Protein AF-A0A5B6U349-F1 (afdb_monomer_lite)

Structure (mmCIF, N/CA/C/O backbone):
data_AF-A0A5B6U349-F1
#
_entry.id   AF-A0A5B6U349-F1
#
loop_
_atom_site.group_PDB
_atom_site.id
_atom_site.type_symbol
_atom_site.label_atom_id
_atom_site.label_alt_id
_atom_site.label_comp_id
_atom_site.label_asym_id
_atom_site.label_entity_id
_atom_site.label_seq_id
_atom_site.pdbx_PDB_ins_code
_atom_site.Cartn_x
_atom_site.Cartn_y
_atom_site.Cartn_z
_atom_site.occupancy
_atom_site.B_iso_or_equiv
_atom_site.auth_seq_id
_atom_site.auth_comp_id
_atom_site.auth_asym_id
_atom_site.auth_atom_id
_atom_site.pdbx_PDB_model_num
ATOM 1 N N . MET A 1 1 ? 11.883 23.076 -1.781 1.00 59.03 1 MET A N 1
ATOM 2 C CA . MET A 1 1 ? 11.135 21.819 -1.512 1.00 59.03 1 MET A CA 1
ATOM 3 C C . MET A 1 1 ? 11.183 21.326 -0.061 1.00 59.03 1 MET A C 1
ATOM 5 O O . MET A 1 1 ? 10.115 21.144 0.507 1.00 59.03 1 MET A O 1
ATOM 9 N N . LYS A 1 2 ? 12.353 21.132 0.577 1.00 74.56 2 LYS A N 1
ATOM 10 C CA . LYS A 1 2 ? 12.450 20.587 1.959 1.00 74.56 2 LYS A CA 1
ATOM 11 C C . LYS A 1 2 ? 11.617 21.345 3.011 1.00 74.56 2 LYS A C 1
ATOM 13 O O . LYS A 1 2 ? 11.087 20.731 3.930 1.00 74.56 2 LYS A O 1
ATOM 18 N N . PHE A 1 3 ? 11.469 22.661 2.856 1.00 86.25 3 PHE A N 1
ATOM 19 C CA . PHE A 1 3 ? 10.670 23.489 3.761 1.00 86.25 3 PHE A CA 1
ATOM 20 C C . PHE A 1 3 ? 9.172 23.157 3.702 1.00 86.25 3 PHE A C 1
ATOM 22 O O . PHE A 1 3 ? 8.559 22.965 4.744 1.00 86.25 3 PHE A O 1
ATOM 29 N N . ILE A 1 4 ? 8.610 22.992 2.501 1.00 87.25 4 ILE A N 1
ATOM 30 C CA . ILE A 1 4 ? 7.185 22.680 2.299 1.00 87.25 4 ILE A CA 1
ATOM 31 C C . ILE A 1 4 ? 6.847 21.319 2.914 1.00 87.25 4 ILE A C 1
ATOM 33 O O . ILE A 1 4 ? 5.899 21.211 3.682 1.00 87.25 4 ILE A O 1
ATOM 37 N N . ILE A 1 5 ? 7.678 20.301 2.672 1.00 84.69 5 ILE A N 1
ATOM 38 C CA . ILE A 1 5 ? 7.487 18.963 3.254 1.00 84.69 5 ILE A CA 1
ATOM 39 C C . ILE A 1 5 ? 7.512 19.029 4.790 1.00 84.69 5 ILE A C 1
ATOM 41 O O . ILE A 1 5 ? 6.648 18.455 5.447 1.00 84.69 5 ILE A O 1
ATOM 45 N N . LYS A 1 6 ? 8.456 19.778 5.376 1.00 84.88 6 LYS A N 1
ATOM 46 C CA . LYS A 1 6 ? 8.568 19.933 6.836 1.00 84.88 6 LYS A CA 1
ATOM 47 C C . LYS A 1 6 ? 7.387 20.707 7.440 1.00 84.88 6 LYS A C 1
ATOM 49 O O . LYS A 1 6 ? 6.979 20.405 8.559 1.00 84.88 6 LYS A O 1
ATOM 54 N N . GLN A 1 7 ? 6.832 21.679 6.714 1.00 84.44 7 GLN A N 1
ATOM 55 C CA . GLN A 1 7 ? 5.622 22.402 7.119 1.00 84.44 7 GLN A CA 1
ATOM 56 C C . GLN A 1 7 ? 4.391 21.489 7.082 1.00 84.44 7 GLN A C 1
ATOM 58 O O . GLN A 1 7 ? 3.695 21.372 8.088 1.00 84.44 7 GLN A O 1
ATOM 63 N N . LEU A 1 8 ? 4.188 20.746 5.989 1.00 81.62 8 LEU A N 1
ATOM 64 C CA . LEU A 1 8 ? 3.081 19.791 5.863 1.00 81.62 8 LEU A CA 1
ATOM 65 C C . LEU A 1 8 ? 3.147 18.689 6.932 1.00 81.62 8 LEU A C 1
ATOM 67 O O . LEU A 1 8 ? 2.134 18.357 7.540 1.00 81.62 8 LEU A O 1
ATOM 71 N N . GLN A 1 9 ? 4.343 18.177 7.245 1.00 79.06 9 GLN A N 1
ATOM 72 C CA . GLN A 1 9 ? 4.542 17.203 8.326 1.00 79.06 9 GLN A CA 1
ATOM 73 C C . GLN A 1 9 ? 4.193 17.757 9.717 1.00 79.06 9 GLN A C 1
ATOM 75 O O . GLN A 1 9 ? 3.737 17.005 10.572 1.00 79.06 9 GLN A O 1
ATOM 80 N N . ARG A 1 10 ? 4.388 19.056 9.971 1.00 77.25 10 ARG A N 1
ATOM 81 C CA . ARG A 1 10 ? 4.006 19.692 11.245 1.00 77.25 10 ARG A CA 1
ATOM 82 C C . ARG A 1 10 ? 2.511 19.981 11.320 1.00 77.25 10 ARG A C 1
ATOM 84 O O . ARG A 1 10 ? 1.909 19.770 12.367 1.00 77.25 10 ARG A O 1
ATOM 91 N N . GLN A 1 11 ? 1.929 20.440 10.216 1.00 76.00 11 GLN A N 1
ATOM 92 C CA . GLN A 1 11 ? 0.519 20.812 10.132 1.00 76.00 11 GLN A CA 1
ATOM 93 C C . GLN A 1 11 ? -0.399 19.585 10.157 1.00 76.00 11 GLN A C 1
ATOM 95 O O . GLN A 1 11 ? -1.392 19.575 10.882 1.00 76.00 11 GLN A O 1
ATOM 100 N N . PHE A 1 12 ? -0.038 18.539 9.410 1.00 75.38 12 PHE A N 1
ATOM 101 C CA . PHE A 1 12 ? -0.879 17.362 9.207 1.00 75.38 12 PHE A CA 1
ATOM 102 C C . PHE A 1 12 ? -0.311 16.083 9.825 1.00 75.38 12 PHE A C 1
ATOM 104 O O . PHE A 1 12 ? -1.019 15.094 9.859 1.00 75.38 12 PHE A O 1
ATOM 111 N N . GLY A 1 13 ? 0.919 16.053 10.348 1.00 76.62 13 GLY A N 1
ATOM 112 C CA . GLY A 1 13 ? 1.557 14.816 10.826 1.00 76.62 13 GLY A CA 1
ATOM 113 C C . GLY A 1 13 ? 0.795 14.104 11.944 1.00 76.62 13 GLY A C 1
ATOM 114 O O . GLY A 1 13 ? 0.049 13.167 11.687 1.00 76.62 13 GLY A O 1
ATOM 115 N N . ARG A 1 14 ? 0.987 14.512 13.205 1.00 70.19 14 ARG A N 1
ATOM 116 C CA . ARG A 1 14 ? 0.288 13.856 14.328 1.00 70.19 14 ARG A CA 1
ATOM 117 C C . ARG A 1 14 ? -1.223 14.101 14.311 1.00 70.19 14 ARG A C 1
ATOM 119 O O . ARG A 1 14 ? -1.964 13.208 14.690 1.00 70.19 14 ARG A O 1
ATOM 126 N N . ARG A 1 15 ? -1.665 15.271 13.835 1.00 72.00 15 ARG A N 1
ATOM 127 C CA . ARG A 1 15 ? -3.088 15.643 13.796 1.00 72.00 15 ARG A CA 1
ATOM 128 C C . ARG A 1 15 ? -3.910 14.795 12.824 1.00 72.00 15 ARG A C 1
ATOM 130 O O . ARG A 1 15 ? -5.036 14.482 13.158 1.00 72.00 15 ARG A O 1
ATOM 137 N N . SER A 1 16 ? -3.363 14.371 11.677 1.00 73.56 16 SER A N 1
ATOM 138 C CA . SER A 1 16 ? -4.096 13.469 10.759 1.00 73.56 16 SER A CA 1
ATOM 139 C C . SER A 1 16 ? -4.258 12.046 11.290 1.00 73.56 16 SER A C 1
ATOM 141 O O . SER A 1 16 ? -5.055 11.286 10.757 1.00 73.56 16 SER A O 1
ATOM 143 N N . LYS A 1 17 ? -3.486 11.674 12.316 1.00 72.88 17 LYS A N 1
ATOM 144 C CA . LYS A 1 17 ? -3.538 10.354 12.956 1.00 72.88 17 LYS A CA 1
ATOM 145 C C . LYS A 1 17 ? -4.343 10.355 14.252 1.00 72.88 17 LYS A C 1
ATOM 147 O O . LYS A 1 17 ? -4.484 9.303 14.864 1.00 72.88 17 LYS A O 1
ATOM 152 N N . GLN A 1 18 ? -4.775 11.526 14.712 1.00 84.19 18 GLN A N 1
ATOM 153 C CA . GLN A 1 18 ? -5.564 11.648 15.924 1.00 84.19 18 GLN A CA 1
ATOM 154 C C . GLN A 1 18 ? -7.031 11.481 15.544 1.00 84.19 18 GLN A C 1
ATOM 156 O O . GLN A 1 18 ? -7.542 12.256 14.741 1.00 84.19 18 GLN A O 1
ATOM 161 N N . LEU A 1 19 ? -7.665 10.455 16.101 1.00 84.31 19 LEU A N 1
ATOM 162 C CA . LEU A 1 19 ? -9.101 10.256 15.978 1.00 84.31 19 LEU A CA 1
ATOM 163 C C . LEU A 1 19 ? -9.806 11.216 16.935 1.00 84.31 19 LEU A C 1
ATOM 165 O O . LEU A 1 19 ? -9.416 11.330 18.101 1.00 84.31 19 LEU A O 1
ATOM 169 N N . ASP A 1 20 ? -10.806 11.923 16.425 1.00 88.69 20 ASP A N 1
ATOM 170 C CA . ASP A 1 20 ? -11.769 12.634 17.265 1.00 88.69 20 ASP A CA 1
ATOM 171 C C . ASP A 1 20 ? -12.695 11.616 17.974 1.00 88.69 20 ASP A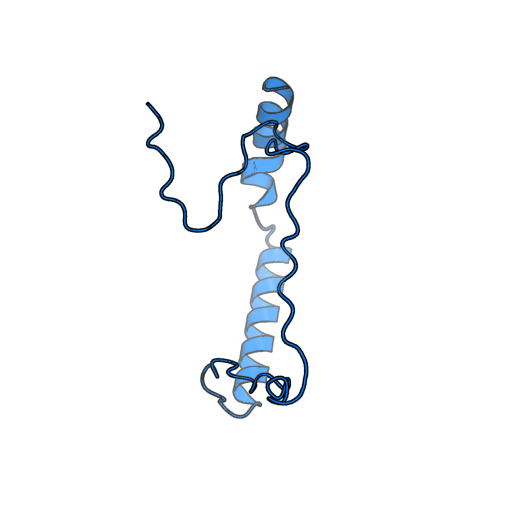 C 1
ATOM 173 O O . ASP A 1 20 ? -12.870 10.514 17.441 1.00 88.69 20 ASP A O 1
ATOM 177 N N . PRO A 1 21 ? -13.263 11.911 19.163 1.00 92.56 21 PRO A N 1
ATOM 178 C CA . PRO A 1 21 ? -14.073 10.949 19.913 1.00 92.56 21 PRO A CA 1
ATOM 179 C C . PRO A 1 21 ? -15.205 10.305 19.107 1.00 92.56 21 PRO A C 1
ATOM 181 O O . PRO A 1 21 ? -15.411 9.100 19.230 1.00 92.56 21 PRO A O 1
ATOM 184 N N . ASP A 1 22 ? -15.867 11.058 18.226 1.00 92.06 22 ASP A N 1
ATOM 185 C CA . ASP A 1 22 ? -16.941 10.515 17.386 1.00 92.06 22 ASP A CA 1
ATOM 186 C C . ASP A 1 22 ? -16.404 9.484 16.375 1.00 92.06 22 ASP A C 1
ATOM 188 O O . ASP A 1 22 ? -17.051 8.480 16.083 1.00 92.06 22 ASP A O 1
ATOM 192 N N . GLN A 1 23 ? -15.183 9.688 15.865 1.00 89.62 23 GLN A N 1
ATOM 193 C CA . GLN A 1 23 ? -14.523 8.733 14.969 1.00 89.62 23 GLN A CA 1
ATOM 194 C C . GLN A 1 23 ? -14.067 7.473 15.707 1.00 89.62 23 GLN A C 1
ATOM 196 O O . GLN A 1 23 ? -14.100 6.388 15.133 1.00 89.62 23 GLN A O 1
ATOM 201 N N . ALA A 1 24 ? -13.614 7.616 16.956 1.00 93.94 24 ALA A N 1
ATOM 202 C CA . ALA A 1 24 ? -13.254 6.476 17.791 1.00 93.94 24 ALA A CA 1
ATOM 203 C C . ALA A 1 24 ? -14.486 5.604 18.075 1.00 93.94 24 ALA A C 1
ATOM 205 O O . ALA A 1 24 ? -14.430 4.397 17.858 1.00 93.94 24 ALA A O 1
ATOM 206 N N . LEU A 1 25 ? -15.611 6.225 18.443 1.00 96.06 25 LEU A N 1
ATOM 207 C CA . LEU A 1 25 ? -16.874 5.526 18.673 1.00 96.06 25 LEU A CA 1
ATOM 208 C C . LEU A 1 25 ? -17.378 4.808 17.412 1.00 96.06 25 LEU A C 1
ATOM 210 O O . LEU A 1 25 ? -17.745 3.640 17.475 1.00 96.06 25 LEU A O 1
ATOM 214 N N . ALA A 1 26 ? -17.328 5.463 16.249 1.00 95.56 26 ALA A N 1
ATOM 215 C CA . ALA A 1 26 ? -17.739 4.844 14.989 1.00 95.56 26 ALA A CA 1
ATOM 216 C C . ALA A 1 26 ? -16.900 3.601 14.623 1.00 95.56 26 ALA A C 1
ATOM 218 O O . ALA A 1 26 ? -17.416 2.664 14.017 1.00 95.56 26 ALA A O 1
ATOM 219 N N . LEU A 1 27 ? -15.610 3.570 14.979 1.00 95.94 27 LEU A N 1
ATOM 220 C CA . LEU A 1 27 ? -14.770 2.382 14.784 1.00 95.94 27 LEU A CA 1
ATOM 221 C C . LEU A 1 27 ? -15.152 1.250 15.743 1.00 95.94 27 LEU A C 1
ATOM 223 O O . LEU A 1 27 ? -15.184 0.099 15.321 1.00 95.94 27 LEU A O 1
ATOM 227 N N . GLU A 1 28 ? -15.488 1.567 16.993 1.00 95.69 28 GLU A N 1
ATOM 228 C CA . GLU A 1 28 ? -15.977 0.573 17.957 1.00 95.69 28 GLU A CA 1
ATOM 229 C C . GLU A 1 28 ? -17.316 -0.042 17.516 1.00 95.69 28 GLU A C 1
ATOM 231 O O . GLU A 1 28 ? -17.513 -1.252 17.639 1.00 95.69 28 GLU A O 1
ATOM 236 N N . GLU A 1 29 ? -18.223 0.761 16.948 1.00 97.38 29 GLU A N 1
ATOM 237 C CA . GLU A 1 29 ? -19.476 0.270 16.356 1.00 97.38 29 GLU A CA 1
ATOM 238 C C . GLU A 1 29 ? -19.217 -0.670 15.170 1.00 97.38 29 GLU A C 1
ATOM 240 O O . GLU A 1 29 ? -19.805 -1.751 15.096 1.00 97.38 29 GLU A O 1
ATOM 245 N N . LEU A 1 30 ? -18.290 -0.302 14.277 1.00 97.00 30 LEU A N 1
ATOM 246 C CA . LEU A 1 30 ? -17.871 -1.156 13.162 1.00 97.00 30 LEU A CA 1
ATOM 247 C C . LEU A 1 30 ? -17.261 -2.475 13.650 1.00 97.00 30 LEU A C 1
ATOM 249 O O . LEU A 1 30 ? -17.593 -3.529 13.109 1.00 97.00 30 LEU A O 1
ATOM 253 N N . ASP A 1 31 ? -16.407 -2.441 14.674 1.00 96.19 31 ASP A N 1
ATOM 254 C CA . ASP A 1 31 ? -15.822 -3.646 15.269 1.00 96.19 31 ASP A CA 1
ATOM 255 C C . ASP A 1 31 ? -16.908 -4.552 15.881 1.00 96.19 31 ASP A C 1
ATOM 257 O O . ASP A 1 31 ? -16.862 -5.776 15.721 1.00 96.19 31 ASP A O 1
ATOM 261 N N . ALA A 1 32 ? -17.927 -3.975 16.528 1.00 96.12 32 ALA A N 1
ATOM 262 C CA . ALA A 1 32 ? -19.065 -4.723 17.062 1.00 96.12 32 ALA A CA 1
ATOM 263 C C . ALA A 1 32 ? -19.922 -5.367 15.957 1.00 96.12 32 ALA A C 1
ATOM 265 O O . ALA A 1 32 ? -20.397 -6.497 16.114 1.00 96.12 32 ALA A O 1
ATOM 266 N N . ASP A 1 33 ? -20.114 -4.672 14.836 1.00 95.31 33 ASP A N 1
ATOM 267 C CA . ASP A 1 33 ? -20.814 -5.206 13.669 1.00 95.31 33 ASP A CA 1
ATOM 268 C C . ASP A 1 33 ? -20.019 -6.334 13.000 1.00 95.31 33 ASP A C 1
ATOM 270 O O . ASP A 1 33 ? -20.591 -7.390 12.723 1.00 95.31 33 ASP A O 1
ATOM 274 N N . ILE A 1 34 ? -18.701 -6.169 12.827 1.00 93.00 34 ILE A N 1
ATOM 275 C CA . ILE A 1 34 ? -17.806 -7.225 12.328 1.00 93.00 34 ILE A CA 1
ATOM 276 C C . ILE A 1 34 ? -17.912 -8.466 13.217 1.00 93.00 34 ILE A C 1
ATOM 278 O O . ILE A 1 34 ? -18.138 -9.558 12.701 1.00 93.00 34 ILE A O 1
ATOM 282 N N . ALA A 1 35 ? -17.825 -8.312 14.541 1.00 92.12 35 ALA A N 1
ATOM 283 C CA . ALA A 1 35 ? -17.934 -9.434 15.473 1.00 92.12 35 ALA A CA 1
ATOM 284 C C . ALA A 1 35 ? -19.285 -10.166 15.359 1.00 92.12 35 ALA A C 1
ATOM 286 O O . ALA A 1 35 ? -19.338 -11.397 15.411 1.00 92.12 35 ALA A O 1
ATOM 287 N N . ARG A 1 36 ? -20.385 -9.425 15.163 1.00 93.19 36 ARG A N 1
ATOM 288 C CA . ARG A 1 36 ? -21.725 -10.001 14.973 1.00 93.19 36 ARG A CA 1
ATOM 289 C C . ARG A 1 36 ? -21.829 -10.789 13.669 1.00 93.19 36 ARG A C 1
ATOM 291 O O . ARG A 1 36 ? -22.455 -11.849 13.647 1.00 93.19 36 ARG A O 1
ATOM 298 N N . GLU A 1 37 ? -21.235 -10.288 12.591 1.00 88.19 37 GLU A N 1
ATOM 299 C CA . GLU A 1 37 ? -21.185 -10.997 11.310 1.00 88.19 37 GLU A CA 1
ATOM 300 C C . GLU A 1 37 ? -20.276 -12.233 11.378 1.00 88.19 37 GLU A C 1
ATOM 302 O O . GLU A 1 37 ? -20.647 -13.294 10.874 1.00 88.19 37 GLU A O 1
ATOM 307 N N . GLU A 1 38 ? -19.137 -12.153 12.070 1.00 86.56 38 GLU A N 1
ATOM 308 C CA . GLU A 1 38 ? -18.252 -13.299 12.316 1.00 86.56 38 GLU A CA 1
ATOM 309 C C . GLU A 1 38 ? -18.922 -14.402 13.154 1.00 86.56 38 GLU A C 1
ATOM 311 O O . GLU A 1 38 ? -18.631 -15.584 12.959 1.00 86.56 38 GLU A O 1
ATOM 316 N N . GLU A 1 39 ? -19.834 -14.046 14.065 1.00 86.81 39 GLU A N 1
ATOM 317 C CA . GLU A 1 39 ? -20.634 -15.011 14.830 1.00 86.81 39 GLU A CA 1
ATOM 318 C C . GLU A 1 39 ? -21.752 -15.652 13.990 1.00 86.81 39 GLU A C 1
ATOM 320 O O . GLU A 1 39 ? -22.069 -16.830 14.172 1.00 86.81 39 GLU A O 1
ATOM 325 N N . ARG A 1 40 ? -22.343 -14.895 13.055 1.00 83.50 40 ARG A N 1
ATOM 326 C CA . ARG A 1 40 ? -23.409 -15.369 12.153 1.00 83.50 40 ARG A CA 1
ATOM 327 C C . ARG A 1 40 ? -22.882 -16.236 11.013 1.00 83.50 40 ARG A C 1
ATOM 329 O O . ARG A 1 40 ? -23.582 -17.145 10.563 1.00 83.50 40 ARG A O 1
ATOM 336 N N . GLY A 1 41 ? -21.685 -15.941 10.519 1.00 71.25 41 GLY A N 1
ATOM 337 C CA . GLY A 1 41 ? -21.042 -16.696 9.455 1.00 71.25 41 GLY A CA 1
ATOM 338 C C . GLY A 1 41 ? -20.482 -18.036 9.944 1.00 71.25 41 GLY A C 1
ATOM 339 O O . GLY A 1 41 ? -20.133 -18.192 11.116 1.00 71.25 41 GLY A O 1
ATOM 340 N N . PRO A 1 42 ? -20.334 -19.042 9.063 1.00 67.56 42 PRO A N 1
ATOM 341 C CA . PRO A 1 42 ? -19.490 -20.183 9.387 1.00 67.56 42 PRO A CA 1
ATOM 342 C C . PRO A 1 42 ? -18.087 -19.674 9.744 1.00 67.56 42 PRO A C 1
ATOM 344 O O . PRO A 1 42 ? -17.542 -18.823 9.042 1.00 67.56 42 PRO A O 1
ATOM 347 N N . ARG A 1 43 ? -17.479 -20.206 10.815 1.00 62.59 43 ARG A N 1
ATOM 348 C CA . ARG A 1 43 ? -16.079 -19.928 11.184 1.00 62.59 43 ARG A CA 1
ATOM 349 C C . ARG A 1 43 ? -15.147 -20.520 10.129 1.00 62.59 43 ARG A C 1
ATOM 351 O O . ARG A 1 43 ? -14.542 -21.573 10.328 1.00 62.59 43 ARG A O 1
ATOM 358 N N . VAL A 1 44 ? -15.045 -19.864 8.981 1.00 59.72 44 VAL A N 1
ATOM 359 C CA . VAL A 1 44 ? -14.076 -20.196 7.947 1.00 59.72 44 VAL A CA 1
ATOM 360 C C . VAL A 1 44 ? -12.737 -19.669 8.450 1.00 59.72 44 VAL A C 1
ATOM 362 O O . VAL A 1 44 ? -12.353 -18.539 8.162 1.00 59.72 44 VAL A O 1
ATOM 365 N N . GLY A 1 45 ? -12.064 -20.446 9.307 1.00 58.75 45 GLY A N 1
ATOM 366 C CA . GLY A 1 45 ? -10.766 -20.070 9.867 1.00 58.75 45 GLY A CA 1
ATOM 367 C C . GLY A 1 45 ? -9.860 -19.594 8.742 1.00 58.75 45 GLY A C 1
ATOM 368 O O . GLY A 1 45 ? -9.753 -20.328 7.765 1.00 58.75 45 GLY A O 1
ATOM 369 N N . ARG A 1 46 ? -9.323 -18.363 8.872 1.00 56.72 46 ARG A N 1
ATOM 370 C CA . ARG A 1 46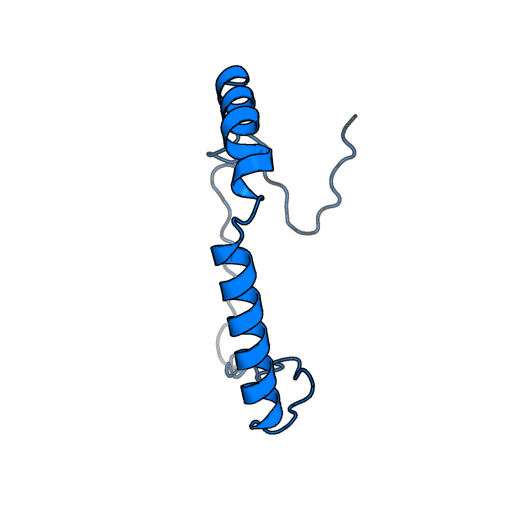 ? -8.583 -17.578 7.863 1.00 56.72 46 ARG A CA 1
ATOM 371 C C . ARG A 1 46 ? -8.128 -18.468 6.712 1.00 56.72 46 ARG A C 1
ATOM 373 O O . ARG A 1 46 ? -7.003 -18.967 6.728 1.00 56.72 46 ARG A O 1
ATOM 380 N N . GLN A 1 47 ? -9.027 -18.712 5.753 1.00 55.22 47 GLN A N 1
ATOM 381 C CA . GLN A 1 47 ? -8.654 -19.467 4.576 1.00 55.22 47 GLN A CA 1
ATOM 382 C C . GLN A 1 47 ? -7.610 -18.576 3.935 1.00 55.22 47 GLN A C 1
ATOM 384 O O . GLN A 1 47 ? -7.910 -17.465 3.487 1.00 55.22 47 GLN A O 1
ATOM 389 N N . GLN A 1 48 ? -6.356 -19.027 3.962 1.00 56.00 48 GLN A N 1
ATOM 390 C CA . GLN A 1 48 ? -5.426 -18.628 2.929 1.00 56.00 48 GLN A CA 1
ATOM 391 C C . GLN A 1 48 ? -6.236 -18.827 1.664 1.00 56.00 48 GLN A C 1
ATOM 393 O O . GLN A 1 48 ? -6.676 -19.946 1.394 1.00 56.00 48 GLN A O 1
ATOM 398 N N . HIS A 1 49 ? -6.568 -17.729 1.000 1.00 54.50 49 HIS A N 1
ATOM 399 C CA . HIS A 1 49 ? -7.228 -17.766 -0.282 1.00 54.50 49 HIS A CA 1
ATOM 400 C C . HIS A 1 49 ? -6.188 -18.340 -1.253 1.00 54.50 49 HIS A C 1
ATOM 402 O O . HIS A 1 49 ? -5.671 -17.649 -2.116 1.00 54.50 49 HIS A O 1
ATOM 408 N N . ASN A 1 50 ? -5.884 -19.631 -1.113 1.00 56.22 50 ASN A N 1
ATOM 409 C CA . ASN A 1 50 ? -5.602 -20.504 -2.225 1.00 56.22 50 ASN A CA 1
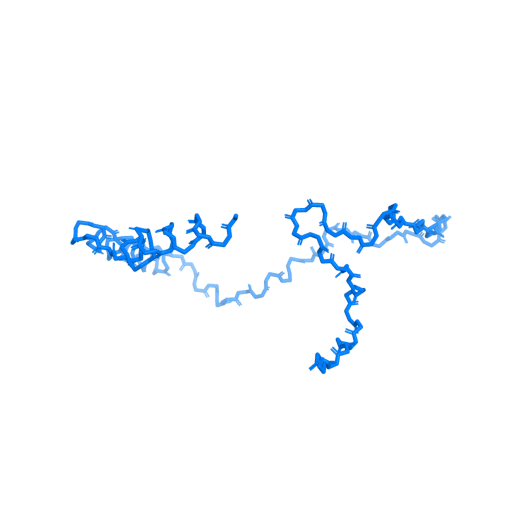ATOM 410 C C . ASN A 1 50 ? -6.946 -20.659 -2.933 1.00 56.22 50 ASN A C 1
ATOM 412 O O . ASN A 1 50 ? -7.497 -21.756 -2.989 1.00 56.22 50 ASN A O 1
ATOM 416 N N . LEU A 1 51 ? -7.505 -19.549 -3.439 1.00 59.00 51 LEU A N 1
ATOM 417 C CA . LEU A 1 51 ? -8.337 -19.693 -4.611 1.00 59.00 51 LEU A CA 1
ATOM 418 C C . LEU A 1 51 ? -7.425 -20.448 -5.575 1.00 59.00 51 LEU A C 1
ATOM 420 O O . LEU A 1 51 ? -6.302 -19.980 -5.818 1.00 59.00 51 LEU A O 1
ATOM 424 N N . PRO A 1 52 ? -7.825 -21.644 -6.039 1.00 58.78 52 PRO A N 1
ATOM 425 C CA . PRO A 1 52 ? -7.163 -22.237 -7.176 1.00 58.78 52 PRO A CA 1
ATOM 426 C C . PRO A 1 52 ? -7.053 -21.113 -8.192 1.00 58.78 52 PRO A C 1
ATOM 428 O O . PRO A 1 52 ? -8.037 -20.420 -8.446 1.00 58.78 52 PRO A O 1
ATOM 431 N N . SER A 1 53 ? -5.844 -20.850 -8.675 1.00 61.75 53 SER A N 1
ATOM 432 C CA . SER A 1 53 ? -5.697 -19.973 -9.820 1.00 61.75 53 SER A CA 1
ATOM 433 C C . SER A 1 53 ? -6.631 -20.554 -10.880 1.00 61.75 53 SER A C 1
ATOM 435 O O . SER A 1 53 ? -6.346 -21.624 -11.415 1.00 61.75 53 SER A O 1
ATOM 437 N N . ASP A 1 54 ? -7.777 -19.910 -11.131 1.00 62.22 54 ASP A N 1
ATOM 438 C CA . ASP A 1 54 ? -8.773 -20.368 -12.115 1.00 62.22 54 ASP A CA 1
ATOM 439 C C . ASP A 1 54 ? -8.161 -20.443 -13.526 1.00 62.22 54 ASP A C 1
ATOM 441 O O . ASP A 1 54 ? -8.739 -20.964 -14.482 1.00 62.22 54 ASP A O 1
ATOM 445 N N . HIS A 1 55 ? -6.934 -19.950 -13.661 1.00 71.75 55 HIS A N 1
ATOM 446 C CA . HIS A 1 55 ? -6.073 -20.140 -14.800 1.00 71.75 55 HIS A CA 1
ATOM 447 C C . HIS A 1 55 ? -5.553 -21.583 -14.848 1.00 7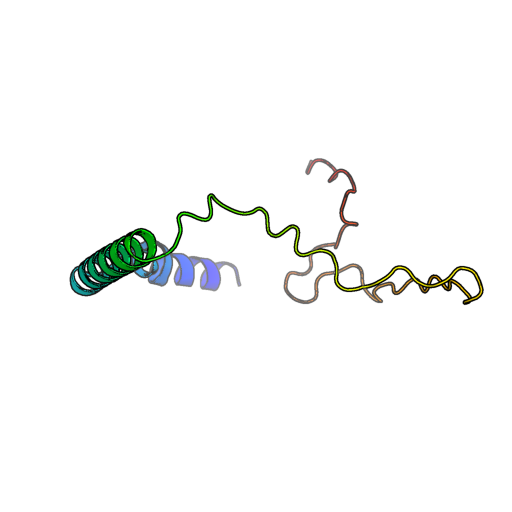1.75 55 HIS A C 1
ATOM 449 O O . HIS A 1 55 ? -4.554 -21.943 -14.220 1.00 71.75 55 HIS A O 1
ATOM 455 N N . LYS A 1 56 ? -6.201 -22.406 -15.680 1.00 81.06 56 LYS A N 1
ATOM 456 C CA . LYS A 1 56 ? -5.588 -23.640 -16.186 1.00 81.06 56 LYS A CA 1
ATOM 457 C C . LYS A 1 56 ? -4.248 -23.294 -16.856 1.00 81.06 56 LYS A C 1
ATOM 459 O O . LYS A 1 56 ? -4.186 -22.304 -17.591 1.00 81.06 56 LYS A O 1
ATOM 464 N N . PRO A 1 57 ? -3.185 -24.084 -16.629 1.00 81.94 57 PRO A N 1
ATOM 465 C CA . PRO A 1 57 ? -1.895 -23.840 -17.261 1.00 81.94 57 PRO A CA 1
ATOM 466 C C . PRO A 1 57 ? -2.034 -23.886 -18.784 1.00 81.94 57 PRO A C 1
ATOM 468 O O . PRO A 1 57 ? -2.838 -24.654 -19.316 1.00 81.94 57 PRO A O 1
ATOM 471 N N . LEU A 1 58 ? -1.237 -23.070 -19.479 1.00 83.69 58 LEU A N 1
ATOM 472 C CA . LEU A 1 58 ? -1.217 -23.044 -20.938 1.00 83.69 58 LEU A CA 1
ATOM 473 C C . LEU A 1 58 ? -0.857 -24.450 -21.473 1.00 83.69 58 LEU A C 1
ATOM 475 O O . LEU A 1 58 ? 0.214 -24.956 -21.111 1.00 83.69 58 LEU A O 1
ATOM 479 N N . PRO A 1 59 ? -1.718 -25.078 -22.300 1.00 90.50 59 PRO A N 1
ATOM 480 C CA . PRO A 1 59 ? -1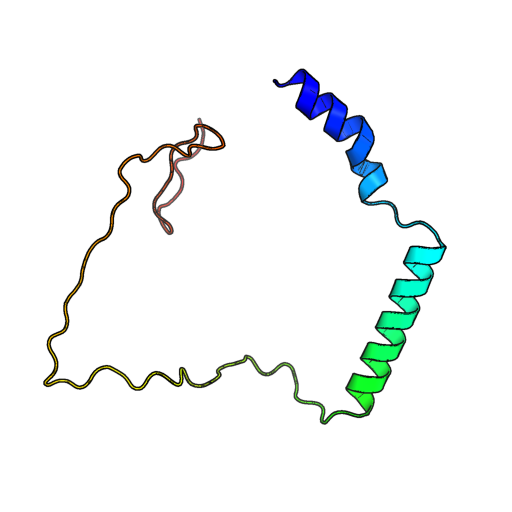.465 -26.388 -22.899 1.00 90.50 59 PRO A CA 1
ATOM 481 C C . PRO A 1 59 ? -0.111 -26.509 -23.612 1.00 90.50 59 PRO A C 1
ATOM 483 O O . PRO A 1 59 ? 0.368 -25.552 -24.212 1.00 90.50 59 PRO A O 1
ATOM 486 N N . ASP A 1 60 ? 0.470 -27.713 -23.619 1.00 89.00 60 ASP A N 1
ATOM 487 C CA . ASP A 1 60 ? 1.838 -27.949 -24.119 1.00 89.00 60 ASP A CA 1
ATOM 488 C C . ASP A 1 60 ? 2.044 -27.724 -25.615 1.00 89.00 60 ASP A C 1
ATOM 490 O O . ASP A 1 60 ? 3.158 -27.440 -26.046 1.00 89.00 60 ASP A O 1
ATOM 494 N N . HIS A 1 61 ? 0.980 -27.843 -26.403 1.00 90.12 61 HIS A N 1
ATOM 495 C CA . HIS A 1 61 ? 1.023 -27.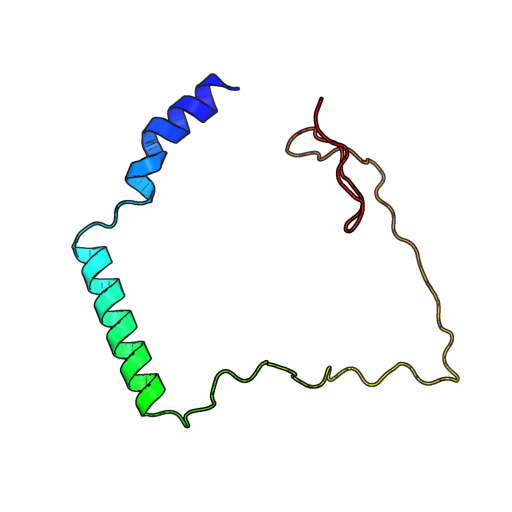622 -27.846 1.00 90.12 61 HIS A CA 1
ATOM 496 C C . HIS A 1 61 ? 0.953 -26.137 -28.222 1.00 90.12 61 HIS A C 1
ATOM 498 O O . HIS A 1 61 ? 1.106 -25.800 -29.395 1.00 90.12 61 HIS A O 1
ATOM 504 N N . LEU A 1 62 ? 0.687 -25.251 -27.256 1.00 90.44 62 LEU A N 1
ATOM 505 C CA . LEU A 1 62 ? 0.674 -23.818 -27.499 1.00 90.44 62 LEU A CA 1
ATOM 506 C C . LEU A 1 62 ? 2.080 -23.240 -27.302 1.00 90.44 62 LEU A C 1
ATOM 508 O O . LEU A 1 62 ? 2.779 -23.609 -26.352 1.00 90.44 62 LEU A O 1
ATOM 512 N N . PRO A 1 63 ? 2.510 -22.320 -28.183 1.00 88.44 63 PRO A N 1
ATOM 513 C CA . PRO A 1 63 ? 3.812 -21.690 -28.061 1.00 88.44 63 PRO A CA 1
ATOM 514 C C . PRO A 1 63 ? 3.898 -20.895 -26.755 1.00 88.44 63 PRO A C 1
ATOM 516 O O . PRO A 1 63 ? 2.989 -20.148 -26.394 1.00 88.44 63 PRO A O 1
ATOM 519 N N . ARG A 1 64 ? 5.020 -21.050 -26.051 1.00 89.69 64 ARG A N 1
ATOM 520 C CA . ARG A 1 64 ? 5.357 -20.274 -24.855 1.00 89.69 64 ARG A CA 1
ATOM 521 C C . ARG A 1 64 ? 6.327 -19.174 -25.258 1.00 89.69 64 ARG A C 1
ATOM 523 O O . ARG A 1 64 ? 7.500 -19.447 -25.497 1.00 89.69 64 ARG A O 1
ATOM 530 N N . GLU A 1 65 ? 5.840 -17.945 -25.343 1.00 90.56 65 GLU A N 1
ATOM 531 C CA . GLU A 1 65 ? 6.671 -16.772 -25.610 1.00 90.56 65 GLU A CA 1
ATOM 532 C C . GLU A 1 65 ? 6.967 -16.018 -24.308 1.00 90.56 65 GLU A C 1
ATOM 534 O O . GLU A 1 65 ? 6.082 -15.820 -23.478 1.00 90.56 65 GLU A O 1
ATOM 539 N N . ASN A 1 66 ? 8.220 -15.595 -24.127 1.00 88.06 66 ASN A N 1
ATOM 540 C CA . ASN A 1 66 ? 8.616 -14.711 -23.033 1.00 88.06 66 ASN A CA 1
ATOM 541 C C . ASN A 1 66 ? 8.996 -13.347 -23.608 1.00 88.06 66 ASN A C 1
ATOM 543 O O . ASN A 1 66 ? 10.074 -13.198 -24.184 1.00 88.06 66 ASN A O 1
ATOM 547 N N . VAL A 1 67 ? 8.141 -12.346 -23.405 1.00 90.81 67 VAL A N 1
ATOM 548 C CA . VAL A 1 67 ? 8.433 -10.958 -23.777 1.00 90.81 67 VAL A CA 1
ATOM 549 C C . VAL A 1 67 ? 8.984 -10.235 -22.554 1.00 90.81 67 VAL A C 1
ATOM 551 O O . VAL A 1 67 ? 8.300 -10.095 -21.540 1.00 90.81 67 VAL A O 1
ATOM 554 N N . ARG A 1 68 ? 10.236 -9.776 -22.633 1.00 88.38 68 ARG A N 1
ATOM 555 C CA . ARG A 1 68 ? 10.798 -8.874 -21.622 1.00 88.38 68 ARG A CA 1
ATOM 556 C C . ARG A 1 68 ? 10.357 -7.452 -21.939 1.00 88.38 68 ARG A C 1
ATOM 558 O O . ARG A 1 68 ? 10.732 -6.912 -22.973 1.00 88.38 68 ARG A O 1
ATOM 565 N N . LEU A 1 69 ? 9.578 -6.870 -21.037 1.00 89.12 69 LEU A N 1
ATOM 566 C CA . LEU A 1 69 ? 9.242 -5.452 -21.050 1.00 89.12 69 LEU A CA 1
ATOM 567 C C . LEU A 1 69 ? 10.155 -4.760 -20.043 1.00 89.12 69 LEU A C 1
ATOM 569 O O . LEU A 1 69 ? 10.041 -5.006 -18.841 1.00 89.12 69 LEU A O 1
ATOM 573 N N . ASP A 1 70 ? 11.085 -3.957 -20.546 1.00 89.00 70 ASP A N 1
ATOM 574 C CA . ASP A 1 70 ? 11.946 -3.119 -19.716 1.00 89.00 70 ASP A CA 1
ATOM 575 C C . ASP A 1 70 ? 11.419 -1.679 -19.689 1.00 89.00 70 ASP A C 1
ATOM 577 O O . ASP A 1 70 ? 10.530 -1.306 -20.458 1.00 89.00 70 ASP A O 1
ATOM 581 N N . ILE A 1 71 ? 11.950 -0.880 -18.774 1.00 88.12 71 ILE A N 1
ATOM 582 C CA . ILE A 1 71 ? 11.625 0.536 -18.634 1.00 88.12 71 ILE A CA 1
ATOM 583 C C . ILE A 1 71 ? 12.667 1.398 -19.346 1.00 88.12 71 ILE A C 1
ATOM 585 O O . ILE A 1 71 ? 13.863 1.134 -19.268 1.00 88.12 71 ILE A O 1
ATOM 589 N N . ASP A 1 72 ? 12.218 2.482 -19.981 1.00 87.12 72 ASP A N 1
ATOM 590 C CA . ASP A 1 72 ? 13.117 3.397 -20.702 1.00 87.12 72 ASP A CA 1
ATOM 591 C C . ASP A 1 72 ? 14.096 4.134 -19.774 1.00 87.12 72 ASP A C 1
ATOM 593 O O . ASP A 1 72 ? 15.185 4.529 -20.184 1.00 87.12 72 ASP A O 1
ATOM 597 N N . ASP A 1 73 ? 13.695 4.367 -18.521 1.00 89.25 73 ASP A N 1
ATOM 598 C CA . ASP A 1 73 ? 14.483 5.107 -17.540 1.00 89.25 73 ASP A CA 1
ATOM 599 C C . ASP A 1 73 ? 14.451 4.401 -16.186 1.00 89.25 73 ASP A C 1
ATOM 601 O O . ASP A 1 73 ? 13.397 4.206 -15.577 1.00 89.25 73 ASP A O 1
ATOM 605 N N . THR A 1 74 ? 15.636 4.084 -15.673 1.00 90.44 74 THR A N 1
ATOM 606 C CA . THR A 1 74 ? 15.833 3.517 -14.338 1.00 90.44 74 THR A CA 1
ATOM 607 C C . THR A 1 74 ? 15.694 4.564 -13.234 1.00 90.44 74 THR A C 1
ATOM 609 O O . THR A 1 74 ? 16.013 4.283 -12.086 1.00 90.44 74 THR A O 1
ATOM 612 N N . THR A 1 75 ? 15.242 5.779 -13.536 1.00 92.81 75 THR A N 1
ATOM 613 C CA . THR A 1 75 ? 15.028 6.860 -12.573 1.00 92.81 75 THR A CA 1
ATOM 614 C C . THR A 1 75 ? 13.540 7.077 -12.330 1.00 92.81 75 THR A C 1
ATOM 616 O O . THR A 1 75 ? 12.756 7.360 -13.235 1.00 92.81 75 THR A O 1
ATOM 619 N N . CYS A 1 76 ? 13.128 7.019 -11.065 1.00 88.25 76 CYS A N 1
ATOM 620 C CA . CYS A 1 76 ? 11.752 7.290 -10.677 1.00 88.25 76 CYS A CA 1
ATOM 621 C C . CYS A 1 76 ? 11.373 8.746 -10.996 1.00 88.25 76 CYS A C 1
ATOM 623 O O . CYS A 1 76 ? 11.855 9.669 -10.338 1.00 88.25 76 CYS A O 1
ATOM 625 N N . LYS A 1 77 ? 10.432 8.960 -11.924 1.00 89.56 77 LYS A N 1
ATOM 626 C CA . LYS A 1 77 ? 9.959 10.304 -12.313 1.00 89.56 77 LYS A CA 1
ATOM 627 C C . LYS A 1 77 ? 9.350 11.123 -11.162 1.00 89.56 77 LYS A C 1
ATOM 629 O O . LYS A 1 77 ? 9.313 12.343 -11.244 1.00 89.56 77 LYS A O 1
ATOM 634 N N . GLY A 1 78 ? 8.898 10.480 -10.082 1.00 87.69 78 GLY A N 1
ATOM 635 C CA . GLY A 1 78 ? 8.321 11.168 -8.920 1.00 87.69 78 GLY A CA 1
ATOM 636 C C . GLY A 1 78 ? 9.341 11.633 -7.874 1.00 87.69 78 GLY A C 1
ATOM 637 O O . GLY A 1 78 ? 9.146 12.671 -7.247 1.00 87.69 78 GLY A O 1
ATOM 638 N N . CYS A 1 79 ? 10.424 10.879 -7.652 1.00 91.50 79 CYS A N 1
ATOM 639 C CA . CYS A 1 79 ? 11.383 11.181 -6.577 1.00 91.50 79 CYS A CA 1
ATOM 640 C C . CYS A 1 79 ? 12.851 11.265 -7.012 1.00 91.50 79 CYS A C 1
ATOM 642 O O . CYS A 1 79 ? 13.703 11.547 -6.173 1.00 91.50 79 CYS A O 1
ATOM 644 N N . GLY A 1 80 ? 13.155 11.013 -8.286 1.00 90.38 80 GLY A N 1
ATOM 645 C CA . GLY A 1 80 ? 14.499 11.107 -8.859 1.00 90.38 80 GLY A CA 1
ATOM 646 C C . GLY A 1 80 ? 15.473 10.010 -8.421 1.00 90.38 80 GLY A C 1
ATOM 647 O O . GLY A 1 80 ? 16.662 10.117 -8.693 1.00 90.38 80 GLY A O 1
ATOM 648 N N . ARG A 1 81 ? 15.012 8.976 -7.706 1.00 88.62 81 ARG A N 1
ATOM 649 C CA . ARG A 1 81 ? 15.871 7.873 -7.245 1.00 88.62 81 ARG A CA 1
ATOM 650 C C . ARG A 1 81 ? 15.993 6.774 -8.293 1.00 88.62 81 ARG A C 1
ATOM 652 O O . ARG A 1 81 ? 15.045 6.535 -9.038 1.00 88.62 81 ARG A O 1
ATOM 659 N N . VAL A 1 82 ? 17.132 6.084 -8.276 1.00 91.25 82 VAL A N 1
ATOM 660 C CA . VAL A 1 82 ? 17.383 4.902 -9.107 1.00 91.25 82 VAL A CA 1
ATOM 661 C C . VAL A 1 82 ? 16.469 3.754 -8.666 1.00 91.25 82 VAL A C 1
ATOM 663 O O . VAL A 1 82 ? 16.323 3.471 -7.475 1.00 91.25 82 VAL A O 1
ATOM 666 N N . LEU A 1 83 ? 15.821 3.132 -9.641 1.00 88.75 83 LEU A N 1
ATOM 667 C CA . LEU A 1 83 ? 15.013 1.933 -9.521 1.00 88.75 83 LEU A CA 1
ATOM 668 C C . LEU A 1 83 ? 15.948 0.724 -9.486 1.00 88.75 83 LEU A C 1
ATOM 670 O O . LEU A 1 83 ? 16.910 0.639 -10.244 1.00 88.75 83 LEU A O 1
ATOM 674 N N . HIS A 1 84 ? 15.657 -0.216 -8.595 1.00 84.31 84 HIS A N 1
ATOM 675 C CA . HIS A 1 84 ? 16.418 -1.451 -8.463 1.00 84.31 84 HIS A CA 1
ATOM 676 C C . HIS A 1 84 ? 15.526 -2.641 -8.793 1.00 84.31 84 HIS A C 1
ATOM 678 O O . HIS A 1 84 ? 14.324 -2.617 -8.516 1.00 84.31 84 HIS A O 1
ATOM 684 N N . LEU A 1 85 ? 16.132 -3.691 -9.345 1.00 85.69 85 LEU A N 1
ATOM 685 C CA . LEU A 1 85 ? 15.443 -4.944 -9.618 1.00 85.69 85 LEU A CA 1
ATOM 686 C C . LEU A 1 85 ? 14.903 -5.546 -8.313 1.00 85.69 85 LEU A C 1
ATOM 688 O O . LEU A 1 85 ? 15.612 -5.633 -7.307 1.00 85.69 85 LEU A O 1
ATOM 692 N N . ILE A 1 86 ? 13.647 -5.983 -8.336 1.00 82.75 86 ILE A N 1
ATOM 693 C CA . ILE A 1 86 ? 13.029 -6.676 -7.205 1.00 82.75 86 ILE A CA 1
ATOM 694 C C . ILE A 1 86 ? 13.808 -7.974 -6.945 1.00 82.75 86 ILE A C 1
ATOM 696 O O . ILE A 1 86 ? 14.021 -8.767 -7.856 1.00 82.75 86 ILE A O 1
ATOM 700 N N . GLY A 1 87 ? 14.257 -8.177 -5.704 1.00 81.19 87 GLY A N 1
ATOM 701 C CA . GLY A 1 87 ? 15.072 -9.333 -5.312 1.00 81.19 87 GLY A CA 1
ATOM 702 C C . GLY A 1 87 ? 16.587 -9.121 -5.417 1.00 81.19 87 GLY A C 1
ATOM 703 O O . GLY A 1 87 ? 17.342 -9.953 -4.918 1.00 81.19 87 GLY A O 1
ATOM 704 N N . ALA A 1 88 ? 17.054 -8.002 -5.980 1.00 76.75 88 ALA A N 1
ATOM 705 C CA . ALA A 1 88 ? 18.459 -7.626 -5.867 1.00 76.75 88 ALA A CA 1
ATOM 706 C C . ALA A 1 88 ? 18.777 -7.186 -4.427 1.00 76.75 88 ALA A C 1
ATOM 708 O O . ALA A 1 88 ? 18.034 -6.411 -3.816 1.00 76.75 88 ALA A O 1
ATOM 709 N N . MET A 1 89 ? 19.902 -7.661 -3.882 1.00 72.50 89 MET A N 1
ATOM 710 C CA . MET A 1 89 ? 20.415 -7.164 -2.606 1.00 72.50 89 MET A CA 1
ATOM 711 C C . MET A 1 89 ? 20.713 -5.669 -2.763 1.00 72.50 89 MET A C 1
ATOM 713 O O . MET A 1 89 ? 21.486 -5.272 -3.635 1.00 72.50 89 MET A O 1
ATOM 717 N N . ARG A 1 90 ? 20.069 -4.825 -1.948 1.00 62.53 90 ARG A N 1
ATOM 718 C CA . ARG A 1 90 ? 20.327 -3.381 -1.986 1.00 62.53 90 ARG A CA 1
ATOM 719 C C . ARG A 1 90 ? 21.794 -3.145 -1.616 1.00 62.53 90 ARG A C 1
ATOM 721 O O . ARG A 1 90 ? 22.209 -3.653 -0.572 1.00 62.53 90 ARG A O 1
ATOM 728 N N . PRO A 1 91 ? 22.568 -2.379 -2.406 1.00 62.44 91 PRO A N 1
ATOM 729 C CA . PRO A 1 91 ? 23.894 -1.979 -1.969 1.00 62.44 91 PRO A CA 1
ATOM 730 C C . PRO A 1 91 ? 23.751 -1.176 -0.673 1.00 62.44 91 PRO A C 1
ATOM 732 O O . PRO A 1 91 ? 22.854 -0.333 -0.551 1.00 62.44 91 PRO A O 1
ATOM 735 N N . ALA A 1 92 ? 24.598 -1.485 0.310 1.00 52.81 92 ALA A N 1
ATOM 736 C CA . ALA A 1 92 ? 24.675 -0.716 1.542 1.00 52.81 92 ALA A CA 1
ATOM 737 C C . ALA A 1 92 ? 24.926 0.751 1.175 1.00 52.81 92 ALA A C 1
ATOM 739 O O . ALA A 1 92 ? 25.820 1.058 0.388 1.00 52.81 92 ALA A O 1
ATOM 740 N N . ILE A 1 93 ? 24.095 1.644 1.704 1.00 55.00 93 ILE A N 1
ATOM 741 C CA . ILE A 1 93 ? 24.321 3.081 1.585 1.00 55.00 93 ILE A CA 1
ATOM 742 C C . ILE A 1 93 ? 25.576 3.367 2.420 1.00 55.00 93 ILE A C 1
ATOM 744 O O . ILE A 1 93 ? 25.512 3.240 3.643 1.00 55.00 93 ILE A O 1
ATOM 748 N N . VAL A 1 94 ? 26.699 3.668 1.760 1.00 44.06 94 VAL A N 1
ATOM 749 C CA . VAL A 1 94 ? 27.893 4.270 2.382 1.00 44.06 94 VAL A CA 1
ATOM 750 C C . VAL A 1 94 ? 27.733 5.782 2.354 1.00 44.06 94 VAL A C 1
ATOM 752 O O . VAL A 1 94 ? 27.311 6.297 1.293 1.00 44.06 94 VAL A O 1
#

Foldseek 3Di:
DVVVVVVCCVVCPVVVVDDDPVRVVVVVVVVVVVVVVCVVDDCPPPPPPPVPPPDDPDDPPDDDDDDDDDDPDQADPVPRDGHDDPPDDDPPDD

pLDDT: mean 80.7, std 13.16, range [44.06, 97.38]

Radius of gyration: 24.37 Å; chains: 1; bounding box: 51×51×48 Å

Sequence (94 aa):
MKFIIKQLQRQFGRRSKQLDPDQALALEELDADIAREEERGPRVGRQQHNLPSDHKPLPDHLPRENVRLDIDDTTCKGCGRVLHLIGAMRPAIV

Secondary structure (DSSP, 8-state):
-HHHHHHHHHHHTTGGGPPPHHHHHHHHHHHHHHHHHHHHS---TT-------S-PPPPTTS---------S-SB-TTT-PBP--TTSPPPP--